Protein AF-A0A7X8IXI6-F1 (afdb_monomer_lite)

Radius of gyration: 15.26 Å; chains: 1; bounding box: 34×40×34 Å

Structure (mmCIF, N/CA/C/O backbone):
data_AF-A0A7X8IXI6-F1
#
_entry.id   AF-A0A7X8IXI6-F1
#
loop_
_atom_site.group_PDB
_atom_site.id
_atom_site.type_symbol
_atom_site.label_atom_id
_atom_site.label_alt_id
_atom_site.label_comp_id
_atom_site.label_asym_id
_atom_site.label_entity_id
_atom_site.label_seq_id
_atom_site.pdbx_PDB_ins_code
_atom_site.Cartn_x
_atom_site.Cartn_y
_atom_site.Cartn_z
_atom_site.occupancy
_atom_site.B_iso_or_equiv
_atom_site.auth_seq_id
_atom_site.auth_comp_id
_atom_site.auth_asym_id
_atom_site.auth_atom_id
_atom_site.pdbx_PDB_model_num
ATOM 1 N N . MET A 1 1 ? 22.884 -0.482 -14.198 1.00 47.88 1 MET A N 1
ATOM 2 C CA . MET A 1 1 ? 21.698 -0.255 -13.347 1.00 47.88 1 MET A CA 1
ATOM 3 C C . MET A 1 1 ? 21.314 -1.598 -12.758 1.00 47.88 1 MET A C 1
ATOM 5 O O . MET A 1 1 ? 21.177 -2.551 -13.517 1.00 47.88 1 MET A O 1
ATOM 9 N N . GLU A 1 2 ? 21.321 -1.716 -11.435 1.00 54.75 2 GLU A N 1
ATOM 10 C CA . GLU A 1 2 ? 21.194 -2.991 -10.720 1.00 54.75 2 GLU A CA 1
ATOM 11 C C . GLU A 1 2 ? 19.809 -3.620 -10.968 1.00 54.75 2 GLU A C 1
ATOM 13 O O . GLU A 1 2 ? 18.804 -3.110 -10.490 1.00 54.75 2 GLU A O 1
ATOM 18 N N . ARG A 1 3 ? 19.742 -4.718 -11.742 1.00 57.91 3 ARG A N 1
ATOM 19 C CA . ARG A 1 3 ? 18.657 -5.722 -11.632 1.00 57.91 3 ARG A CA 1
ATOM 20 C C . ARG A 1 3 ? 18.772 -6.205 -10.189 1.00 57.91 3 ARG A C 1
ATOM 22 O O . ARG A 1 3 ? 19.850 -6.711 -9.947 1.00 57.91 3 ARG A O 1
ATOM 29 N N . LEU A 1 4 ? 17.891 -5.948 -9.228 1.00 56.94 4 LEU A N 1
ATOM 30 C CA . LEU A 1 4 ? 18.252 -6.176 -7.808 1.00 56.94 4 LEU A CA 1
ATOM 31 C C . LEU A 1 4 ? 18.725 -7.660 -7.592 1.00 56.94 4 LEU A C 1
ATOM 33 O O . LEU A 1 4 ? 18.410 -8.562 -8.340 1.00 56.94 4 LEU A O 1
ATOM 37 N N . ARG A 1 5 ? 19.710 -8.066 -6.793 1.00 55.66 5 ARG A N 1
ATOM 38 C CA . ARG A 1 5 ? 21.013 -7.462 -6.458 1.00 55.66 5 ARG A CA 1
ATOM 39 C C . ARG A 1 5 ? 21.005 -6.493 -5.281 1.00 55.66 5 ARG A C 1
ATOM 41 O O . ARG A 1 5 ? 22.042 -5.920 -4.987 1.00 55.66 5 ARG A O 1
ATOM 48 N N . TYR A 1 6 ? 19.866 -6.418 -4.585 1.00 57.78 6 TYR A N 1
ATOM 49 C CA . TYR A 1 6 ? 19.649 -6.027 -3.179 1.00 57.78 6 TYR A CA 1
ATOM 50 C C . TYR A 1 6 ? 20.529 -4.921 -2.570 1.00 57.78 6 TYR A C 1
ATOM 52 O O . TYR A 1 6 ? 20.899 -4.997 -1.397 1.00 57.78 6 TYR A O 1
ATOM 60 N N . ALA A 1 7 ? 20.814 -3.847 -3.300 1.00 53.97 7 ALA A N 1
ATOM 61 C CA . ALA A 1 7 ? 21.303 -2.637 -2.658 1.00 53.97 7 ALA A CA 1
ATOM 62 C C . ALA A 1 7 ? 20.129 -1.896 -1.996 1.00 53.97 7 ALA A C 1
ATOM 64 O O . ALA A 1 7 ? 19.233 -1.382 -2.669 1.00 53.97 7 ALA A O 1
ATOM 65 N N . SER A 1 8 ? 20.147 -1.846 -0.660 1.00 57.44 8 SER A N 1
ATOM 66 C CA . SER A 1 8 ? 19.226 -1.038 0.137 1.00 57.44 8 SER A CA 1
ATOM 67 C C . SER A 1 8 ? 19.719 0.405 0.200 1.00 57.44 8 SER A C 1
ATOM 69 O O . SER A 1 8 ? 20.793 0.705 0.716 1.00 57.44 8 SER A O 1
ATOM 71 N N . THR A 1 9 ? 18.914 1.314 -0.334 1.00 57.91 9 THR A N 1
ATOM 72 C CA . THR A 1 9 ? 18.949 2.744 -0.023 1.00 57.91 9 THR A CA 1
ATOM 73 C C . THR A 1 9 ? 17.524 3.074 0.380 1.00 57.91 9 THR A C 1
ATOM 75 O O . THR A 1 9 ? 16.699 3.376 -0.480 1.00 57.91 9 THR A O 1
ATOM 78 N N . GLU A 1 10 ? 17.192 2.863 1.652 1.00 64.81 10 GLU A N 1
ATOM 79 C CA . GLU A 1 10 ? 15.827 3.012 2.161 1.00 64.81 10 GLU A CA 1
ATOM 80 C C . GLU A 1 10 ? 15.307 4.405 1.799 1.00 64.81 10 GLU A C 1
ATOM 82 O O . GLU A 1 10 ? 15.827 5.427 2.247 1.00 64.81 10 GLU A O 1
ATOM 87 N N . ARG A 1 11 ? 14.309 4.451 0.916 1.00 68.19 11 ARG A N 1
ATOM 88 C CA . ARG A 1 11 ? 13.662 5.698 0.521 1.00 68.19 11 ARG A CA 1
ATOM 89 C C . ARG A 1 11 ? 12.401 5.854 1.340 1.00 68.19 11 ARG A C 1
ATOM 91 O O . ARG A 1 11 ? 11.605 4.923 1.462 1.00 68.19 11 ARG A O 1
ATOM 98 N N . PHE A 1 12 ? 12.254 7.042 1.903 1.00 78.81 12 PHE A N 1
ATOM 99 C CA . PHE A 1 12 ? 11.023 7.461 2.537 1.00 78.81 12 PHE A CA 1
ATOM 100 C C . PHE A 1 12 ? 9.980 7.736 1.459 1.00 78.81 12 PHE A C 1
ATOM 102 O O . PHE A 1 12 ? 10.229 8.504 0.529 1.00 78.81 12 PHE A O 1
ATOM 109 N N . TYR A 1 13 ? 8.830 7.085 1.587 1.00 82.69 13 TYR A N 1
ATOM 110 C CA . TYR A 1 13 ? 7.670 7.304 0.743 1.00 82.69 13 TYR A CA 1
ATOM 111 C C . TYR A 1 13 ? 6.535 7.855 1.586 1.00 82.69 13 TYR A C 1
ATOM 113 O O . TYR A 1 13 ? 6.281 7.395 2.699 1.00 82.69 13 TYR A O 1
ATOM 121 N N . GLU A 1 14 ? 5.826 8.814 1.012 1.00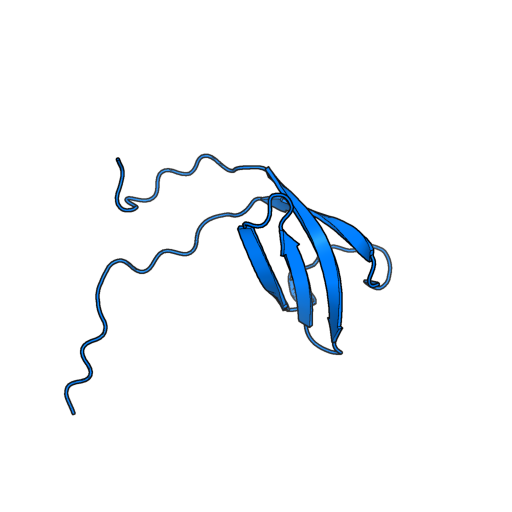 87.31 14 GLU A N 1
ATOM 122 C CA . GLU A 1 14 ? 4.582 9.335 1.555 1.00 87.31 14 GLU A CA 1
ATOM 123 C C . GLU A 1 14 ? 3.417 8.791 0.736 1.00 87.31 14 GLU A C 1
ATOM 125 O O . GLU A 1 14 ? 3.526 8.541 -0.469 1.00 87.31 14 GLU A O 1
ATOM 130 N N . GLY A 1 15 ? 2.286 8.582 1.391 1.00 89.19 15 GLY A N 1
ATOM 131 C CA . GLY A 1 15 ? 1.059 8.151 0.751 1.00 89.19 15 GLY A CA 1
ATOM 132 C C . GLY A 1 15 ? -0.165 8.572 1.543 1.00 89.19 15 GLY A C 1
ATOM 133 O O . GLY A 1 15 ? -0.066 9.046 2.670 1.00 89.19 15 GLY A O 1
ATOM 134 N N . VAL A 1 16 ? -1.336 8.394 0.946 1.00 91.06 16 VAL A N 1
ATOM 135 C CA . VAL A 1 16 ? -2.624 8.703 1.573 1.00 91.06 16 VAL A CA 1
ATOM 136 C C . VAL A 1 16 ? -3.465 7.441 1.611 1.00 91.06 16 VAL A C 1
ATOM 138 O O . VAL A 1 16 ? -3.560 6.720 0.617 1.00 91.06 16 VAL A O 1
ATOM 141 N N . ILE A 1 17 ? -4.096 7.166 2.749 1.00 90.88 17 ILE A N 1
ATOM 142 C CA . ILE A 1 17 ? -5.040 6.056 2.864 1.00 90.88 17 ILE A CA 1
ATOM 143 C C . ILE A 1 17 ? -6.272 6.380 2.017 1.00 90.88 17 ILE A C 1
ATOM 145 O O . ILE A 1 17 ? -7.059 7.261 2.354 1.00 90.88 17 ILE A O 1
ATOM 149 N N . THR A 1 18 ? -6.470 5.652 0.924 1.00 91.06 18 THR A N 1
ATOM 150 C CA . THR A 1 18 ? -7.647 5.814 0.057 1.00 91.06 18 THR A CA 1
ATOM 151 C C . THR A 1 18 ? -8.792 4.914 0.486 1.00 91.06 18 THR A C 1
ATOM 153 O O . THR A 1 18 ? -9.957 5.258 0.296 1.00 91.06 18 THR A O 1
ATOM 156 N N . ARG A 1 19 ? -8.482 3.758 1.090 1.00 90.12 19 ARG A N 1
ATOM 157 C CA . ARG A 1 19 ? -9.493 2.783 1.497 1.00 90.12 19 ARG A CA 1
ATOM 158 C C . ARG A 1 19 ? -9.071 1.988 2.721 1.00 90.12 19 ARG A C 1
ATOM 160 O O . ARG A 1 19 ? -7.990 1.404 2.760 1.00 90.12 19 ARG A O 1
ATOM 167 N N . VAL A 1 20 ? -9.990 1.876 3.673 1.00 88.25 20 VAL A N 1
ATOM 168 C CA . VAL A 1 20 ? -9.865 1.004 4.843 1.00 88.25 20 VAL A CA 1
ATOM 169 C C . VAL A 1 20 ? -10.914 -0.095 4.732 1.00 88.25 20 VAL A C 1
ATOM 171 O O . VAL A 1 20 ? -12.092 0.159 4.502 1.00 88.25 20 VAL A O 1
ATOM 174 N N . THR A 1 21 ? -10.477 -1.342 4.849 1.00 85.56 21 THR A N 1
ATOM 175 C CA . THR A 1 21 ? -11.339 -2.529 4.911 1.00 85.56 21 THR A CA 1
ATOM 176 C C . THR A 1 21 ? -11.028 -3.288 6.194 1.00 85.56 21 THR A C 1
ATOM 178 O O . THR A 1 21 ? -9.920 -3.168 6.711 1.00 85.56 21 THR A O 1
ATOM 181 N N . GLY A 1 22 ? -11.963 -4.105 6.691 1.00 80.38 22 GLY A N 1
ATOM 182 C CA . GLY A 1 22 ? -11.868 -4.774 8.003 1.00 80.38 22 GLY A CA 1
ATOM 183 C C . GLY A 1 22 ? -10.643 -5.673 8.247 1.00 80.38 22 GLY A C 1
ATOM 184 O O . GLY A 1 22 ? -10.481 -6.176 9.351 1.00 80.38 22 GLY A O 1
ATOM 185 N N . GLY A 1 23 ? -9.770 -5.867 7.256 1.00 82.44 23 GLY A N 1
ATOM 186 C CA . GLY A 1 23 ? -8.481 -6.548 7.416 1.00 82.44 23 GLY A CA 1
ATOM 187 C C . GLY A 1 23 ? -7.306 -5.906 6.670 1.00 82.44 23 GLY A C 1
ATOM 188 O O . GLY A 1 23 ? -6.175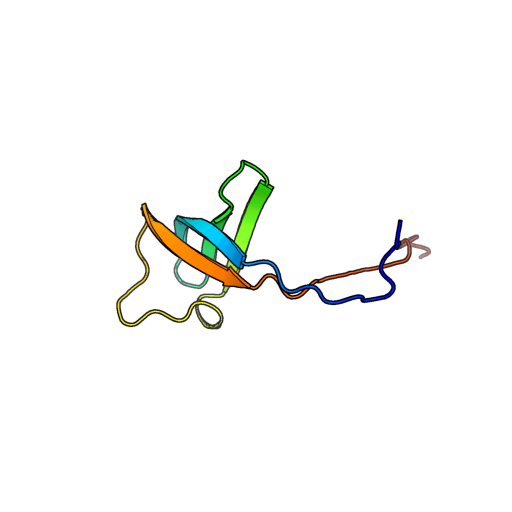 -6.368 6.813 1.00 82.44 23 GLY A O 1
ATOM 189 N N . SER A 1 24 ? -7.526 -4.857 5.870 1.00 88.81 24 SER A N 1
ATOM 190 C CA . SER A 1 24 ? -6.465 -4.257 5.050 1.00 88.81 24 SER A CA 1
ATOM 191 C C . SER A 1 24 ? -6.694 -2.780 4.774 1.00 88.81 24 SER A C 1
ATOM 193 O O . SER A 1 24 ? -7.834 -2.321 4.683 1.00 88.81 24 SER A O 1
ATOM 195 N N . VAL A 1 25 ? -5.602 -2.053 4.586 1.00 89.94 25 VAL A N 1
ATOM 196 C CA . VAL A 1 25 ? -5.605 -0.652 4.173 1.00 89.94 25 VAL A CA 1
ATOM 197 C C . VAL A 1 25 ? -4.960 -0.534 2.804 1.00 89.94 25 VAL A C 1
ATOM 199 O O . VAL A 1 25 ? -4.025 -1.260 2.470 1.00 89.94 25 VAL A O 1
ATOM 202 N N . THR A 1 26 ? -5.510 0.357 1.995 1.00 91.06 26 THR A N 1
ATOM 203 C CA . THR A 1 26 ? -4.975 0.717 0.685 1.00 91.06 26 THR A CA 1
ATOM 204 C C . THR A 1 26 ? -4.412 2.119 0.791 1.00 91.06 26 THR A C 1
ATOM 206 O O . THR A 1 26 ? -5.117 3.045 1.198 1.00 91.06 26 THR A O 1
ATOM 209 N N . ILE A 1 27 ? -3.131 2.242 0.470 1.00 90.12 27 ILE A N 1
ATOM 210 C CA . ILE A 1 27 ? -2.366 3.478 0.533 1.00 90.12 27 ILE A CA 1
ATOM 211 C C . ILE A 1 27 ? -2.022 3.859 -0.902 1.00 90.12 27 ILE A C 1
ATOM 213 O O . ILE A 1 27 ? -1.328 3.113 -1.587 1.00 90.12 27 ILE A O 1
ATOM 217 N N . ALA A 1 28 ? -2.490 5.012 -1.362 1.00 89.44 28 ALA A N 1
ATOM 218 C CA . ALA A 1 28 ? -2.022 5.588 -2.614 1.00 89.44 28 ALA A CA 1
ATOM 219 C C . ALA A 1 28 ? -0.676 6.266 -2.367 1.00 89.44 28 ALA A C 1
ATOM 221 O O . ALA A 1 28 ? -0.589 7.188 -1.555 1.00 89.44 28 ALA A O 1
ATOM 222 N N . ILE A 1 29 ? 0.368 5.809 -3.054 1.00 88.31 29 ILE A N 1
ATOM 223 C CA . ILE A 1 29 ? 1.709 6.372 -2.913 1.00 88.31 29 ILE A CA 1
ATOM 224 C C . ILE A 1 29 ? 1.752 7.714 -3.652 1.00 88.31 29 ILE A C 1
ATOM 226 O O . ILE A 1 29 ? 1.379 7.819 -4.828 1.00 88.31 29 ILE A O 1
ATOM 230 N N . GLN A 1 30 ? 2.210 8.753 -2.958 1.00 82.56 30 GLN A N 1
ATOM 231 C CA . GLN A 1 30 ? 2.368 10.088 -3.516 1.00 82.56 30 GLN A CA 1
ATOM 232 C C . GLN A 1 30 ? 3.343 10.055 -4.699 1.00 82.56 30 GLN A C 1
ATOM 234 O O . GLN A 1 30 ? 4.291 9.278 -4.729 1.00 82.56 30 GLN A O 1
ATOM 239 N N . GLY A 1 31 ? 3.085 10.873 -5.721 1.00 78.25 31 GLY A N 1
ATOM 240 C CA . GLY A 1 31 ? 3.847 10.824 -6.974 1.00 78.25 31 GLY A CA 1
ATOM 241 C C . GLY A 1 31 ? 3.297 9.840 -8.012 1.00 78.25 31 GLY A C 1
ATOM 242 O O . GLY A 1 31 ? 3.987 9.544 -8.981 1.00 78.25 31 GLY A O 1
ATOM 243 N N . ARG A 1 32 ? 2.048 9.365 -7.846 1.00 78.81 32 ARG A N 1
ATOM 244 C CA . ARG A 1 32 ? 1.341 8.471 -8.792 1.00 78.81 32 ARG A CA 1
ATOM 245 C C . ARG A 1 32 ? 2.065 7.140 -9.034 1.00 78.81 32 ARG A C 1
ATOM 24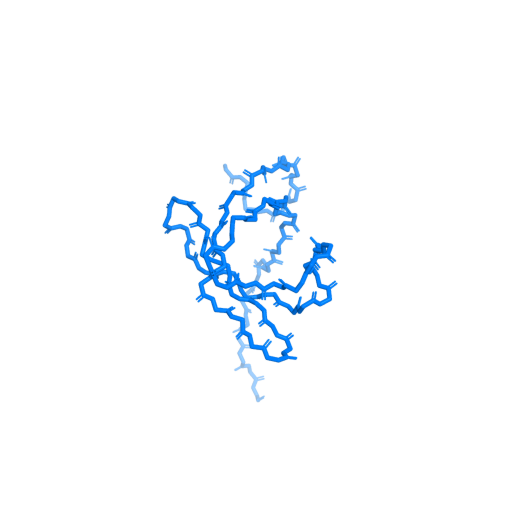7 O O . ARG A 1 32 ? 1.923 6.541 -10.095 1.00 78.81 32 ARG A O 1
ATOM 254 N N . MET A 1 33 ? 2.807 6.661 -8.038 1.00 81.00 33 MET A N 1
ATOM 255 C CA . MET A 1 33 ? 3.538 5.389 -8.108 1.00 81.00 33 MET A CA 1
ATOM 256 C C . MET A 1 33 ? 2.632 4.156 -7.956 1.00 81.00 33 MET A C 1
ATOM 258 O O . MET A 1 33 ? 3.100 3.029 -8.085 1.00 81.00 33 MET A O 1
ATOM 262 N N . GLY A 1 34 ? 1.338 4.367 -7.712 1.00 83.75 34 GLY A N 1
ATOM 263 C CA . GLY A 1 34 ? 0.328 3.321 -7.614 1.00 83.75 34 GLY A CA 1
ATOM 264 C C . GLY A 1 34 ? -0.253 3.203 -6.212 1.00 83.75 34 GLY A C 1
ATOM 265 O O . GLY A 1 34 ? -0.160 4.122 -5.394 1.00 83.75 34 GLY A O 1
ATOM 266 N N . GLU A 1 35 ? -0.873 2.057 -5.955 1.00 87.12 35 GLU A N 1
ATOM 267 C CA . GLU A 1 35 ? -1.512 1.738 -4.685 1.00 87.12 35 GLU A CA 1
ATOM 268 C C . GLU A 1 35 ? -0.810 0.555 -4.022 1.00 87.12 35 GLU A C 1
ATOM 270 O O . GLU A 1 35 ? -0.520 -0.459 -4.656 1.00 87.12 35 GLU 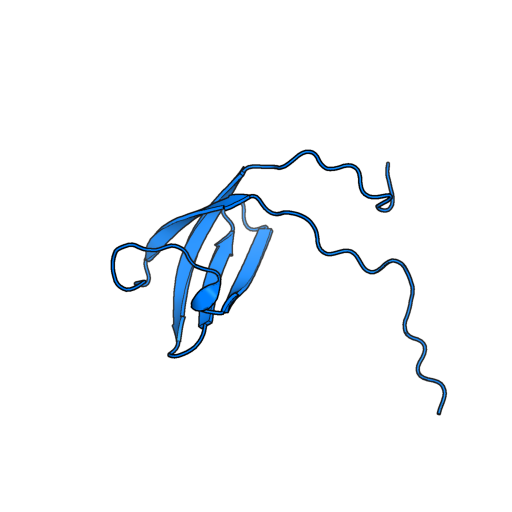A O 1
ATOM 275 N N . LEU A 1 36 ? -0.573 0.677 -2.722 1.00 87.19 36 LEU A N 1
ATOM 276 C CA . LEU A 1 36 ? -0.029 -0.371 -1.883 1.00 87.19 36 LEU A CA 1
ATOM 277 C C . LEU A 1 36 ? -1.118 -0.850 -0.928 1.00 87.19 36 LEU A C 1
ATOM 279 O O . LEU A 1 36 ? -1.589 -0.110 -0.062 1.00 87.19 36 LEU A O 1
ATOM 283 N N . LYS A 1 37 ? -1.514 -2.113 -1.076 1.00 88.44 37 LYS A N 1
ATOM 284 C CA . LYS A 1 37 ? -2.436 -2.766 -0.152 1.00 88.44 37 LYS A CA 1
ATOM 285 C C . LYS A 1 37 ? -1.643 -3.528 0.900 1.00 88.44 37 LYS A C 1
ATOM 287 O O . LYS A 1 37 ? -0.984 -4.513 0.579 1.00 88.44 37 LYS A O 1
ATOM 292 N N . ILE A 1 38 ? -1.760 -3.109 2.155 1.00 87.94 38 ILE A N 1
ATOM 293 C CA . ILE A 1 38 ? -1.141 -3.792 3.293 1.00 87.94 38 ILE A CA 1
ATOM 294 C C . ILE A 1 38 ? -2.210 -4.285 4.274 1.00 87.94 38 ILE A C 1
ATOM 296 O O . ILE A 1 38 ? -3.275 -3.675 4.409 1.00 87.94 38 ILE A O 1
ATOM 300 N N . PRO A 1 39 ? -1.972 -5.401 4.978 1.00 88.00 39 PRO A N 1
ATOM 301 C CA . PRO A 1 39 ? -2.831 -5.807 6.079 1.00 88.00 39 PRO A CA 1
ATOM 302 C C . PRO A 1 39 ? -2.718 -4.804 7.236 1.00 88.00 39 PRO A C 1
ATOM 304 O O . PRO A 1 39 ? -1.649 -4.245 7.474 1.00 88.00 39 PRO A O 1
ATOM 307 N N . LEU A 1 40 ? -3.798 -4.628 8.004 1.00 84.44 40 LEU A N 1
ATOM 308 C CA . LEU A 1 40 ? -3.841 -3.677 9.131 1.00 84.44 40 LEU A CA 1
ATOM 309 C C . LEU A 1 40 ? -2.698 -3.878 10.13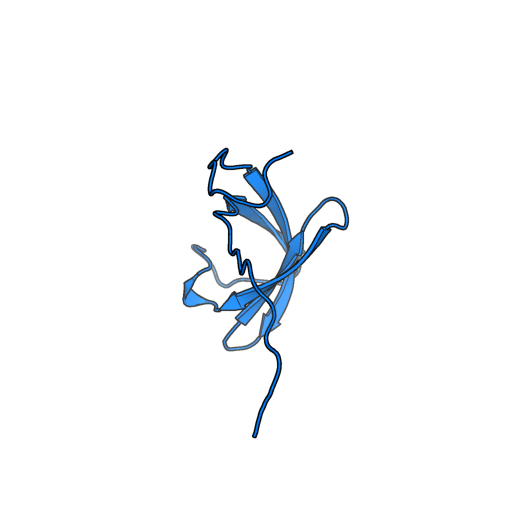9 1.00 84.44 40 LEU A C 1
ATOM 311 O O . LEU A 1 40 ? -2.181 -2.911 10.678 1.00 84.44 40 LEU A O 1
ATOM 315 N N . ARG A 1 41 ? -2.251 -5.124 10.334 1.00 82.44 41 ARG A N 1
ATOM 316 C CA . ARG A 1 41 ? -1.121 -5.475 11.213 1.00 82.44 41 ARG A CA 1
ATOM 317 C C . ARG A 1 41 ? 0.217 -4.819 10.839 1.00 82.44 41 ARG A C 1
ATOM 319 O O . ARG A 1 41 ? 1.106 -4.776 11.675 1.00 82.44 41 ARG A O 1
ATOM 326 N N . MET A 1 42 ? 0.386 -4.384 9.588 1.00 84.19 42 MET A N 1
ATOM 327 C CA . MET A 1 42 ? 1.599 -3.700 9.115 1.00 84.19 42 MET A CA 1
ATOM 328 C C . MET A 1 42 ? 1.506 -2.178 9.263 1.00 84.19 42 MET A C 1
ATOM 330 O O . MET A 1 42 ? 2.513 -1.493 9.111 1.00 84.19 42 MET A O 1
ATOM 334 N N . LEU A 1 43 ? 0.316 -1.643 9.554 1.00 83.69 43 LEU A N 1
ATOM 335 C CA . LEU A 1 43 ? 0.115 -0.219 9.761 1.00 83.69 43 LEU A CA 1
ATOM 336 C C . LEU A 1 43 ? 0.289 0.114 11.244 1.00 83.69 43 LEU A C 1
ATOM 338 O O . LEU A 1 43 ? -0.524 -0.271 12.082 1.00 83.69 43 LEU A O 1
ATOM 342 N N . VAL A 1 44 ? 1.334 0.875 11.560 1.00 83.62 44 VAL A N 1
ATOM 343 C CA . VAL A 1 44 ? 1.528 1.428 12.902 1.00 83.62 44 VAL A CA 1
ATOM 344 C C . VAL A 1 44 ? 0.697 2.702 13.014 1.00 83.62 44 VAL A C 1
ATOM 346 O O . VAL A 1 44 ? 1.047 3.731 12.444 1.00 83.62 44 VAL A O 1
ATOM 349 N N . SER A 1 45 ? -0.412 2.632 13.745 1.00 83.12 45 SER A N 1
ATOM 350 C CA . SER A 1 45 ? -1.265 3.785 14.038 1.00 83.12 45 SER A CA 1
ATOM 351 C C . SER A 1 45 ? -1.664 3.782 15.511 1.00 83.12 45 SER A C 1
ATOM 353 O O . SER A 1 45 ? -1.903 2.721 16.086 1.00 83.12 45 SER A O 1
ATOM 355 N N . LYS A 1 46 ? -1.720 4.969 16.128 1.00 80.56 46 LYS A N 1
ATOM 356 C CA . LYS A 1 46 ? -2.232 5.139 17.500 1.00 80.56 46 LYS A CA 1
ATOM 357 C C . LYS A 1 46 ? -3.756 5.047 17.538 1.00 80.56 46 LYS A C 1
ATOM 359 O O . LYS A 1 46 ? -4.316 4.434 18.436 1.00 80.56 46 LYS A O 1
ATOM 364 N N . GLU A 1 47 ? -4.391 5.634 16.530 1.00 81.81 47 GLU A N 1
ATOM 365 C CA . GLU A 1 47 ? -5.840 5.681 16.359 1.00 81.81 47 GLU A CA 1
ATOM 366 C C . GLU A 1 47 ? -6.282 4.738 15.237 1.00 81.81 47 GLU A C 1
ATOM 368 O O . GLU A 1 47 ? -5.460 4.193 14.489 1.00 81.81 47 GLU A O 1
ATOM 373 N N . LYS A 1 48 ? -7.593 4.540 15.088 1.00 83.62 48 LYS A N 1
ATOM 374 C CA . LYS A 1 48 ? -8.115 3.746 13.971 1.00 83.62 48 LYS A CA 1
ATOM 375 C C . LYS A 1 48 ? -7.734 4.400 12.634 1.00 83.62 48 LYS A C 1
ATOM 377 O O . LYS A 1 48 ? -7.848 5.618 12.507 1.00 83.62 48 LYS A O 1
ATOM 382 N N . PRO A 1 49 ? -7.288 3.611 11.641 1.00 84.81 49 PRO A N 1
ATOM 383 C CA . PRO A 1 49 ? -6.993 4.146 10.326 1.00 84.81 49 PRO A CA 1
ATOM 384 C C . PRO A 1 49 ? -8.271 4.588 9.627 1.00 84.81 49 PRO A C 1
ATOM 386 O O . PRO A 1 49 ? -9.260 3.853 9.589 1.00 84.81 49 PRO A O 1
ATOM 389 N N . GLU A 1 50 ? -8.209 5.769 9.033 1.00 87.88 50 GLU A N 1
ATOM 390 C CA . GLU A 1 50 ? -9.301 6.418 8.322 1.00 87.88 50 GLU A CA 1
ATOM 391 C C . GLU A 1 50 ? -8.843 6.855 6.930 1.00 87.88 50 GLU A C 1
ATOM 393 O O . GLU A 1 50 ? -7.661 7.079 6.659 1.00 87.88 50 GLU A O 1
ATOM 398 N N . THR A 1 51 ? -9.799 6.965 6.013 1.00 89.19 51 THR A N 1
ATOM 399 C CA . THR A 1 51 ? -9.536 7.455 4.660 1.00 89.19 51 THR A CA 1
ATOM 400 C C . THR A 1 51 ? -9.154 8.932 4.687 1.00 89.19 51 THR A C 1
ATOM 402 O O . THR A 1 51 ? -9.808 9.723 5.360 1.00 89.19 51 THR A O 1
ATOM 405 N N . GLY A 1 52 ? -8.132 9.311 3.922 1.00 87.56 52 GLY A N 1
ATOM 406 C CA . GLY A 1 52 ? -7.598 10.673 3.860 1.00 87.56 52 GLY A CA 1
ATOM 407 C C . GLY A 1 52 ? -6.397 10.925 4.775 1.00 87.56 52 GLY A C 1
ATOM 408 O O . GLY A 1 52 ? -5.776 11.978 4.668 1.00 87.56 52 GLY A O 1
ATOM 409 N N . GLN A 1 53 ? -6.026 9.973 5.636 1.00 88.38 53 GLN A N 1
ATOM 410 C CA . GLN A 1 53 ? -4.842 10.103 6.486 1.00 88.38 53 GLN A CA 1
ATOM 411 C C . GLN A 1 53 ? -3.549 9.935 5.680 1.00 88.38 53 GLN A C 1
ATOM 413 O O . GLN A 1 53 ? -3.403 8.982 4.909 1.00 88.38 53 GLN A O 1
ATOM 418 N N . THR A 1 54 ? -2.601 10.847 5.897 1.00 88.38 54 THR A N 1
ATOM 419 C CA . THR A 1 54 ? -1.248 10.760 5.340 1.00 88.38 54 THR A CA 1
ATOM 420 C C . THR A 1 54 ? -0.417 9.762 6.139 1.00 88.38 54 THR A C 1
ATOM 422 O O . THR A 1 54 ? -0.370 9.818 7.367 1.00 88.38 54 THR A O 1
ATOM 425 N N . VAL A 1 55 ? 0.261 8.860 5.438 1.00 86.44 55 VAL A N 1
ATOM 426 C CA . VAL A 1 55 ? 1.152 7.846 6.002 1.00 86.44 55 VAL A CA 1
ATOM 427 C C . VAL A 1 55 ? 2.534 7.962 5.372 1.00 86.44 55 VAL A C 1
ATOM 429 O O . VAL A 1 55 ? 2.662 8.162 4.166 1.00 86.44 55 VAL A O 1
ATOM 432 N N . GLY A 1 56 ? 3.570 7.828 6.194 1.00 85.75 56 GLY A N 1
ATOM 433 C CA . GLY A 1 56 ? 4.961 7.746 5.758 1.00 85.75 56 GLY A CA 1
ATOM 434 C C . GLY A 1 56 ? 5.494 6.344 6.009 1.00 85.75 56 GLY A C 1
ATOM 435 O O . GLY A 1 56 ? 5.277 5.789 7.087 1.00 85.75 56 GLY A O 1
ATOM 436 N N . PHE A 1 57 ? 6.168 5.752 5.031 1.00 81.06 57 PHE A N 1
ATOM 437 C CA . PHE A 1 57 ? 6.732 4.415 5.166 1.00 81.06 57 PHE A CA 1
ATOM 438 C C . PHE A 1 57 ? 8.054 4.280 4.410 1.00 81.06 57 PHE A C 1
ATOM 440 O O . PHE A 1 57 ? 8.274 4.892 3.366 1.00 81.06 57 PHE A O 1
ATOM 447 N N . LEU A 1 58 ? 8.949 3.461 4.960 1.00 78.06 58 LEU A N 1
ATOM 448 C CA . LEU A 1 58 ? 10.165 3.029 4.281 1.00 78.06 58 LEU A CA 1
ATOM 449 C C . LEU A 1 58 ? 9.824 1.771 3.488 1.00 78.06 58 LEU A C 1
ATOM 451 O O . LEU A 1 58 ? 9.300 0.799 4.035 1.00 78.06 58 LEU A O 1
ATOM 455 N N . LEU A 1 59 ? 10.066 1.805 2.183 1.00 69.38 59 LEU A N 1
ATOM 456 C CA . LEU A 1 59 ? 9.699 0.711 1.289 1.00 69.38 59 LEU A CA 1
ATOM 457 C C . LEU A 1 59 ? 10.902 -0.229 1.138 1.00 69.38 59 LEU A C 1
ATOM 459 O O . LEU A 1 59 ? 11.679 -0.109 0.192 1.00 69.38 59 LEU A O 1
ATOM 463 N N . SER A 1 60 ? 11.078 -1.152 2.088 1.00 61.44 60 SER A N 1
ATOM 464 C CA . SER A 1 60 ? 12.146 -2.164 2.051 1.00 61.44 60 SER A CA 1
ATOM 465 C C . SER A 1 60 ? 11.726 -3.368 1.183 1.00 61.44 60 SER A C 1
ATOM 46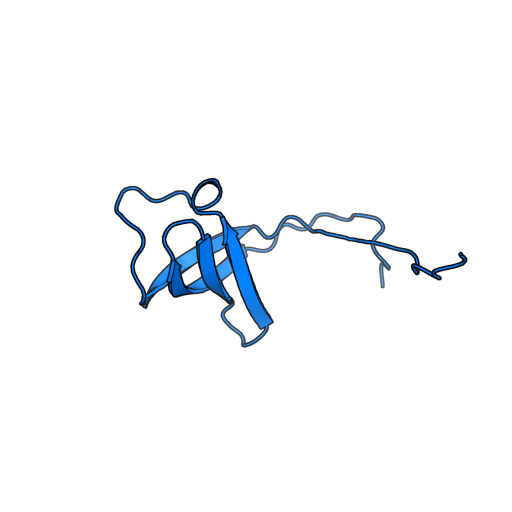7 O O . SER A 1 60 ? 11.245 -4.386 1.670 1.00 61.44 60 SER A O 1
ATOM 469 N N . CYS A 1 61 ? 11.844 -3.141 -0.131 1.00 58.97 61 CYS A N 1
ATOM 470 C CA . CYS A 1 61 ? 11.992 -4.006 -1.318 1.00 58.97 61 CYS A CA 1
ATOM 471 C C . CYS A 1 61 ? 11.454 -5.460 -1.340 1.00 58.97 61 CYS A C 1
ATOM 473 O O . CYS A 1 61 ? 12.142 -6.369 -0.874 1.00 58.97 61 CYS A O 1
ATOM 475 N N . PRO A 1 62 ? 10.356 -5.741 -2.076 1.00 57.62 62 PRO A N 1
ATOM 476 C CA . PRO A 1 62 ? 10.108 -7.065 -2.639 1.00 57.62 62 PRO A CA 1
ATOM 477 C C . PRO A 1 62 ? 10.672 -7.176 -4.064 1.00 57.62 62 PRO A C 1
ATOM 479 O O . PRO A 1 62 ? 10.359 -6.374 -4.941 1.00 57.62 62 PRO A O 1
ATOM 482 N N . GLU A 1 63 ? 11.469 -8.209 -4.303 1.00 58.66 63 GLU A N 1
ATOM 483 C CA . GLU A 1 63 ? 12.001 -8.564 -5.614 1.00 58.66 63 GLU A CA 1
ATOM 484 C C . GLU A 1 63 ? 11.687 -10.039 -5.916 1.00 58.66 63 GLU A C 1
ATOM 486 O O . GLU A 1 63 ? 11.867 -10.888 -5.044 1.00 58.66 63 GLU A O 1
ATOM 491 N N . VAL A 1 64 ? 11.274 -10.353 -7.150 1.00 65.31 64 VAL A N 1
ATOM 492 C CA . VAL A 1 64 ? 11.364 -11.710 -7.717 1.00 65.31 64 VAL A CA 1
ATOM 493 C C . VAL A 1 64 ? 12.053 -11.600 -9.072 1.00 65.31 64 VAL A C 1
ATOM 495 O O . VAL A 1 64 ? 11.663 -10.789 -9.908 1.00 65.31 64 VAL A O 1
ATOM 498 N N . LEU A 1 65 ? 13.107 -12.392 -9.248 1.00 59.25 65 LEU A N 1
ATOM 499 C CA . LEU A 1 65 ? 14.140 -12.192 -10.265 1.00 59.25 65 LEU A CA 1
ATOM 500 C C . LEU A 1 65 ? 14.019 -13.037 -11.526 1.00 59.25 65 LEU A C 1
ATOM 502 O O . LEU A 1 65 ? 14.815 -12.853 -12.450 1.00 59.25 65 LEU A O 1
ATOM 506 N N . ASP A 1 66 ? 13.063 -13.957 -11.533 1.00 65.25 66 ASP A N 1
ATOM 507 C CA . ASP A 1 66 ? 12.957 -15.014 -12.527 1.00 65.25 66 ASP A CA 1
ATOM 508 C C . ASP A 1 66 ? 11.493 -15.332 -12.856 1.00 65.25 66 ASP A C 1
ATOM 510 O O . ASP A 1 66 ? 10.580 -15.010 -12.085 1.00 65.25 66 ASP A O 1
ATOM 514 N N . GLU A 1 67 ? 11.283 -15.923 -14.030 1.00 64.81 67 GLU A N 1
ATOM 515 C CA . GLU A 1 67 ? 9.975 -16.078 -14.654 1.00 64.81 67 GLU A CA 1
ATOM 516 C C . GLU A 1 67 ? 9.321 -17.394 -14.238 1.00 64.81 67 GLU A C 1
ATOM 518 O O . GLU A 1 67 ? 9.881 -18.480 -14.358 1.00 64.81 67 GLU A O 1
ATOM 523 N N . GLY A 1 68 ? 8.071 -17.321 -13.792 1.00 63.00 68 GLY A N 1
ATOM 524 C CA . GLY A 1 68 ? 7.250 -18.520 -13.746 1.00 63.00 68 GLY A CA 1
ATOM 525 C C . GLY A 1 68 ? 6.815 -18.924 -15.156 1.00 63.00 68 GLY A C 1
ATOM 526 O O . GLY A 1 68 ? 5.831 -18.377 -15.649 1.00 63.00 68 GLY A O 1
ATOM 527 N N . GLU A 1 69 ? 7.453 -19.930 -15.762 1.00 58.88 69 GLU A N 1
ATOM 528 C CA . GLU A 1 69 ? 6.798 -20.787 -16.761 1.00 58.88 69 GLU A CA 1
ATOM 529 C C . GLU A 1 69 ? 6.026 -21.901 -16.039 1.00 58.88 69 GLU A C 1
ATOM 531 O O . GLU A 1 69 ? 6.600 -22.724 -15.323 1.00 58.88 69 GLU A O 1
ATOM 536 N N . LYS A 1 70 ? 4.701 -21.954 -16.228 1.00 53.62 70 LYS A N 1
ATOM 537 C CA . LYS A 1 70 ? 3.902 -23.110 -15.803 1.00 53.62 70 LYS A CA 1
ATOM 538 C C . LYS A 1 70 ? 4.089 -24.247 -16.806 1.00 53.62 70 LYS A C 1
ATOM 540 O O . LYS A 1 70 ? 3.399 -24.278 -17.820 1.00 53.62 70 LYS A O 1
ATOM 545 N N . ASN A 1 71 ? 4.965 -25.197 -16.496 1.00 54.28 71 ASN A N 1
ATOM 546 C CA . ASN A 1 71 ? 4.846 -26.550 -17.031 1.00 54.28 71 ASN A CA 1
ATOM 547 C C . ASN A 1 71 ? 4.065 -27.425 -16.037 1.00 54.28 71 ASN A C 1
ATOM 549 O O . ASN A 1 71 ? 4.455 -27.512 -14.874 1.00 54.28 71 ASN A O 1
ATOM 553 N N . ALA A 1 72 ? 3.034 -28.091 -16.574 1.00 44.47 72 ALA A N 1
ATOM 554 C CA . ALA A 1 72 ? 2.164 -29.129 -15.995 1.00 44.47 72 ALA A CA 1
ATOM 555 C C . ALA A 1 72 ? 1.025 -28.673 -15.062 1.00 44.47 72 ALA A C 1
ATOM 557 O O . ALA A 1 72 ? 1.277 -28.274 -13.904 1.00 44.47 72 ALA A O 1
#

pLDDT: mean 76.27, std 13.58, range [44.47, 91.06]

Foldseek 3Di:
DDPDPDDDPFDKWKWFFQDDDPFWTWTQTPPRPGIDIDTPVVDDDPDDDDGGDMDIDGDRDDDDRDDDDDDD

Sequence (72 aa):
MERLRYASTERFYEGVITRVTGGSVTIAIQGRMGELKIPLRMLVSKEKPETGQTVGFLLSCPEVLDEGEKNA

Secondary structure (DSSP, 8-state):
--S-S------EEEEEEEEEETTEEEEEETTTTEEEEEEGGG---SS---TT-EEEEE-------S------